Protein AF-A0A813K9A9-F1 (afdb_monomer_lite)

pLDDT: mean 85.99, std 13.89, range [37.25, 95.75]

Secondary structure (DSSP, 8-state):
--TT-HHHHSTTSTTTTTTTS--HHHHHHT--SGGGTT----GGG-TTTHHHHHHHHHHHHHHHHHHH-S-S---GGGGGGGGSPPP-GGG--S-----

Organism: Polarella glacialis (NCBI:txid89957)

InterPro domains:
  IPR036400 Cytochrome b5-like heme/steroid binding domain superfamily [G3DSA:3.10.120.10] (1-75)

Radius of gyration: 13.86 Å; chains: 1; bounding box: 31×29×33 Å

Structure (mmCIF, N/CA/C/O backbone):
data_AF-A0A813K9A9-F1
#
_entry.id   AF-A0A813K9A9-F1
#
loop_
_atom_site.group_PDB
_atom_site.id
_atom_site.type_symbol
_atom_site.label_atom_id
_atom_site.label_alt_id
_atom_site.label_comp_id
_atom_site.label_asym_id
_atom_site.label_entity_id
_atom_site.label_seq_id
_atom_site.pdbx_PDB_ins_code
_atom_site.Cartn_x
_atom_site.Cartn_y
_atom_site.Cartn_z
_atom_site.occupancy
_atom_site.B_iso_or_equiv
_atom_site.auth_seq_id
_atom_site.auth_comp_id
_atom_site.auth_asym_id
_atom_site.auth_atom_id
_atom_site.pdbx_PDB_model_num
ATOM 1 N N . ASP A 1 1 ? 4.270 -8.106 -8.631 1.00 92.44 1 ASP A N 1
ATOM 2 C CA . ASP A 1 1 ? 5.711 -7.820 -8.805 1.00 92.44 1 ASP A CA 1
ATOM 3 C C . ASP A 1 1 ? 5.801 -6.699 -9.822 1.00 92.44 1 ASP A C 1
ATOM 5 O O . ASP A 1 1 ? 5.129 -6.814 -10.828 1.00 92.44 1 ASP A O 1
ATOM 9 N N . VAL A 1 2 ? 6.533 -5.621 -9.548 1.00 93.94 2 VAL A N 1
ATOM 10 C CA . VAL A 1 2 ? 6.580 -4.431 -10.426 1.00 93.94 2 VAL A CA 1
ATOM 11 C C . VAL A 1 2 ? 7.834 -4.385 -11.310 1.00 93.94 2 VAL A C 1
ATOM 13 O O . VAL A 1 2 ? 8.188 -3.336 -11.850 1.00 93.94 2 VAL A O 1
ATOM 16 N N . SER A 1 3 ? 8.551 -5.508 -11.423 1.00 92.38 3 SER A N 1
ATOM 17 C CA . SER A 1 3 ? 9.787 -5.631 -12.208 1.00 92.38 3 SER A CA 1
ATOM 18 C C . SER A 1 3 ? 9.605 -5.357 -13.710 1.00 92.38 3 SER A C 1
ATOM 20 O O . SER A 1 3 ? 10.572 -5.027 -14.398 1.00 92.38 3 SER A O 1
ATOM 22 N N . ASP A 1 4 ? 8.373 -5.420 -14.211 1.00 91.94 4 ASP A N 1
ATOM 23 C CA . ASP A 1 4 ? 7.969 -5.081 -15.577 1.00 91.94 4 ASP A CA 1
ATOM 24 C C . ASP A 1 4 ? 7.837 -3.566 -15.832 1.00 91.94 4 ASP A C 1
ATOM 26 O O . ASP A 1 4 ? 7.727 -3.146 -16.987 1.00 91.94 4 ASP A O 1
ATOM 30 N N . ARG A 1 5 ? 7.910 -2.734 -14.781 1.00 92.25 5 ARG A N 1
ATOM 31 C CA . ARG A 1 5 ? 7.899 -1.261 -14.853 1.00 92.25 5 ARG A CA 1
ATOM 32 C C . ARG A 1 5 ? 9.180 -0.616 -14.328 1.00 92.25 5 ARG A C 1
ATOM 34 O O . ARG A 1 5 ? 9.147 0.180 -13.378 1.00 92.25 5 ARG A O 1
ATOM 41 N N . PRO A 1 6 ? 10.334 -0.885 -14.966 1.00 92.31 6 PRO A N 1
ATOM 42 C CA . PRO A 1 6 ? 11.579 -0.210 -14.626 1.00 92.31 6 PRO A CA 1
ATOM 43 C C . PRO A 1 6 ? 11.490 1.307 -14.850 1.00 92.31 6 PRO A C 1
ATOM 45 O O . PRO A 1 6 ? 12.163 2.053 -14.149 1.00 92.31 6 PRO A O 1
ATOM 48 N N . ASP A 1 7 ? 10.627 1.776 -15.759 1.00 94.12 7 ASP A N 1
ATOM 49 C CA . ASP A 1 7 ? 10.339 3.201 -15.979 1.00 94.12 7 ASP A CA 1
ATOM 50 C C . ASP A 1 7 ? 9.850 3.911 -14.708 1.00 94.12 7 ASP A C 1
ATOM 52 O O . ASP A 1 7 ? 10.101 5.100 -14.523 1.00 94.12 7 ASP A O 1
ATOM 56 N N . LYS A 1 8 ? 9.174 3.172 -13.823 1.00 93.25 8 LYS A N 1
ATOM 57 C CA . LYS A 1 8 ? 8.573 3.688 -12.593 1.00 93.25 8 LYS A CA 1
ATOM 58 C C . LYS A 1 8 ? 9.404 3.402 -11.345 1.00 93.25 8 LYS A C 1
ATOM 60 O O . LYS A 1 8 ? 9.553 4.291 -10.509 1.00 93.25 8 LYS A O 1
ATOM 65 N N . TYR A 1 9 ? 9.918 2.178 -11.219 1.00 93.44 9 TYR A N 1
ATOM 66 C CA . TYR A 1 9 ? 10.424 1.644 -9.947 1.00 93.44 9 TYR A CA 1
ATOM 67 C C . TYR A 1 9 ? 11.944 1.387 -9.909 1.00 93.44 9 TYR A C 1
ATOM 69 O O . TYR A 1 9 ? 12.465 1.061 -8.839 1.00 93.44 9 TYR A O 1
ATOM 77 N N . ASN A 1 10 ? 12.688 1.553 -11.017 1.00 93.88 10 ASN A N 1
ATOM 78 C CA . ASN A 1 10 ? 14.162 1.531 -10.956 1.00 93.88 10 ASN A CA 1
ATOM 79 C C . ASN A 1 10 ? 14.718 2.760 -10.229 1.00 93.88 10 ASN A C 1
ATOM 81 O O . ASN A 1 10 ? 13.994 3.710 -9.967 1.00 93.88 10 ASN A O 1
ATOM 85 N N . ALA A 1 11 ? 16.029 2.767 -9.963 1.00 93.19 11 ALA A N 1
ATOM 86 C CA . ALA A 1 11 ? 16.737 3.851 -9.274 1.00 93.19 11 ALA A CA 1
ATOM 87 C C . ALA A 1 11 ? 16.497 5.261 -9.856 1.00 93.19 11 ALA A C 1
ATOM 89 O O . ALA A 1 11 ? 16.537 6.235 -9.112 1.00 93.19 11 ALA A O 1
ATOM 90 N N . GLU A 1 12 ? 16.234 5.372 -11.160 1.00 94.06 12 GLU A N 1
ATOM 91 C CA . GLU A 1 12 ? 15.963 6.647 -11.846 1.00 94.06 12 GLU A CA 1
ATOM 92 C C . GLU A 1 12 ? 14.461 6.957 -11.983 1.00 94.06 12 GLU A C 1
ATOM 94 O O . GLU A 1 12 ? 14.089 8.039 -12.434 1.00 94.06 12 GLU A O 1
ATOM 99 N N . GLY A 1 13 ? 13.593 6.015 -11.609 1.00 92.56 13 GLY A N 1
ATOM 100 C CA . GLY A 1 13 ? 12.148 6.150 -11.730 1.00 92.56 13 GLY A CA 1
ATOM 101 C C . GLY A 1 13 ? 11.541 7.059 -10.653 1.00 92.56 13 GLY A C 1
ATOM 102 O O . GLY A 1 13 ? 12.107 7.210 -9.564 1.00 92.56 13 GLY A O 1
ATOM 103 N N . PRO A 1 14 ? 10.358 7.643 -10.916 1.00 92.44 14 PRO A N 1
ATOM 104 C CA . PRO A 1 14 ? 9.665 8.525 -9.977 1.00 92.44 14 PRO A CA 1
ATOM 105 C C . PRO A 1 14 ? 9.302 7.846 -8.648 1.00 92.44 14 PRO A C 1
ATOM 107 O O . PRO A 1 14 ? 9.197 8.528 -7.634 1.00 92.44 14 PRO A O 1
ATOM 110 N N . TYR A 1 15 ? 9.143 6.519 -8.629 1.00 91.44 15 TYR A N 1
ATOM 111 C CA . TYR A 1 15 ? 8.800 5.748 -7.429 1.00 91.44 15 TYR A CA 1
ATOM 112 C C . TYR A 1 15 ? 9.979 4.935 -6.886 1.00 91.44 15 TYR A C 1
ATOM 114 O O . TYR A 1 15 ? 9.787 4.040 -6.063 1.00 91.44 15 TYR A O 1
ATOM 122 N N . SER A 1 16 ? 11.207 5.257 -7.304 1.00 93.38 16 SER A N 1
ATOM 123 C CA . SER A 1 16 ? 12.436 4.592 -6.849 1.00 93.38 16 SER A CA 1
ATOM 124 C C . SER A 1 16 ? 12.556 4.539 -5.324 1.00 93.38 16 SER A C 1
ATOM 126 O O . SER A 1 16 ? 12.994 3.543 -4.751 1.00 93.38 16 SER A O 1
ATOM 128 N N . CYS A 1 17 ? 12.114 5.600 -4.648 1.00 92.19 17 CYS A N 1
ATOM 129 C CA . CYS A 1 17 ? 12.164 5.738 -3.199 1.00 92.19 17 CYS A CA 1
ATOM 130 C C . CYS A 1 17 ? 11.121 4.883 -2.457 1.00 92.19 17 CYS A C 1
ATOM 132 O O . CYS A 1 17 ? 11.239 4.706 -1.239 1.00 92.19 17 CYS A O 1
ATOM 134 N N . LEU A 1 18 ? 10.136 4.341 -3.176 1.00 92.31 18 LEU A N 1
ATOM 135 C CA . LEU A 1 18 ? 9.064 3.482 -2.671 1.00 92.31 18 LEU A CA 1
ATOM 136 C C . LEU A 1 18 ? 9.321 1.995 -2.973 1.00 92.31 18 LEU A C 1
ATOM 138 O O . LEU A 1 18 ? 8.731 1.124 -2.335 1.00 92.31 18 LEU A O 1
ATOM 142 N N . THR A 1 19 ? 10.224 1.690 -3.909 1.00 93.31 19 THR A N 1
ATOM 143 C CA . THR A 1 19 ? 10.572 0.319 -4.299 1.00 93.31 19 THR A CA 1
ATOM 144 C C . THR A 1 19 ? 11.062 -0.510 -3.110 1.00 93.31 19 THR A C 1
ATOM 146 O O . THR A 1 19 ? 11.951 -0.103 -2.361 1.00 93.31 19 THR A O 1
ATOM 149 N N . GLY A 1 20 ? 10.490 -1.710 -2.955 1.00 93.00 20 GLY A N 1
ATOM 150 C CA . GLY A 1 20 ? 10.846 -2.648 -1.886 1.00 93.00 20 GLY A CA 1
ATOM 151 C C . GLY A 1 20 ? 10.297 -2.282 -0.505 1.00 93.00 20 GLY A C 1
ATOM 152 O O . GLY A 1 20 ? 10.755 -2.845 0.489 1.00 93.00 20 GLY A O 1
ATOM 153 N N . LYS A 1 21 ? 9.347 -1.345 -0.424 1.00 94.69 21 LYS A N 1
ATOM 154 C CA . LYS A 1 21 ? 8.726 -0.915 0.832 1.00 94.69 21 LYS A CA 1
ATOM 155 C C . LYS A 1 21 ? 7.234 -1.214 0.850 1.00 94.69 21 LYS A C 1
ATOM 157 O O . LYS A 1 21 ? 6.587 -1.274 -0.192 1.00 94.69 21 LYS A O 1
ATOM 162 N N . ASP A 1 22 ? 6.696 -1.367 2.051 1.00 95.19 22 ASP A N 1
ATOM 163 C CA . ASP A 1 22 ? 5.259 -1.421 2.274 1.00 95.19 22 ASP A CA 1
ATOM 164 C C . ASP A 1 22 ? 4.668 -0.005 2.247 1.00 95.19 22 ASP A C 1
ATOM 166 O O . ASP A 1 22 ? 5.175 0.897 2.921 1.00 95.19 22 ASP A O 1
ATOM 170 N N . LEU A 1 23 ? 3.615 0.187 1.452 1.00 94.19 23 LEU A N 1
ATOM 171 C CA . LEU A 1 23 ? 2.947 1.478 1.252 1.00 94.19 23 LEU A CA 1
ATOM 172 C C . LEU A 1 23 ? 1.577 1.546 1.934 1.00 94.19 23 LEU A C 1
ATOM 174 O O . LEU A 1 23 ? 0.895 2.561 1.823 1.00 94.19 23 LEU A O 1
ATOM 178 N N . THR A 1 24 ? 1.158 0.486 2.629 1.00 92.69 24 THR A N 1
ATOM 179 C CA . THR A 1 24 ? -0.220 0.307 3.102 1.00 92.69 24 THR A CA 1
ATOM 180 C C . THR A 1 24 ? -0.665 1.470 3.981 1.00 92.69 24 THR A C 1
ATOM 182 O O . THR A 1 24 ? -1.739 2.031 3.769 1.00 92.69 24 THR A O 1
ATOM 185 N N . TRP A 1 25 ? 0.183 1.884 4.928 1.00 91.62 25 TRP A N 1
ATOM 186 C CA . TRP A 1 25 ? -0.121 3.022 5.792 1.00 91.62 25 TRP A CA 1
ATOM 187 C C . TRP A 1 25 ? -0.138 4.353 5.044 1.00 91.62 25 TRP A C 1
ATOM 189 O O . TRP A 1 25 ? -1.067 5.126 5.241 1.00 91.62 25 TRP A O 1
ATOM 199 N N . GLY A 1 26 ? 0.831 4.613 4.163 1.00 90.62 26 GLY A N 1
ATOM 200 C CA . GLY A 1 26 ? 0.844 5.835 3.354 1.00 90.62 26 GLY A CA 1
ATOM 201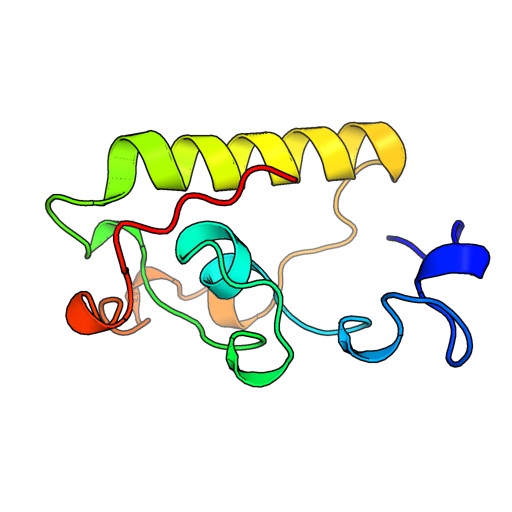 C C . GLY A 1 26 ? -0.420 5.981 2.505 1.00 90.62 26 GLY A C 1
ATOM 202 O O . GLY A 1 26 ? -1.068 7.025 2.526 1.00 90.62 26 GLY A O 1
ATOM 203 N N . LEU A 1 27 ? -0.854 4.897 1.856 1.00 89.69 27 LEU A N 1
ATOM 204 C CA . LEU A 1 27 ? -2.106 4.866 1.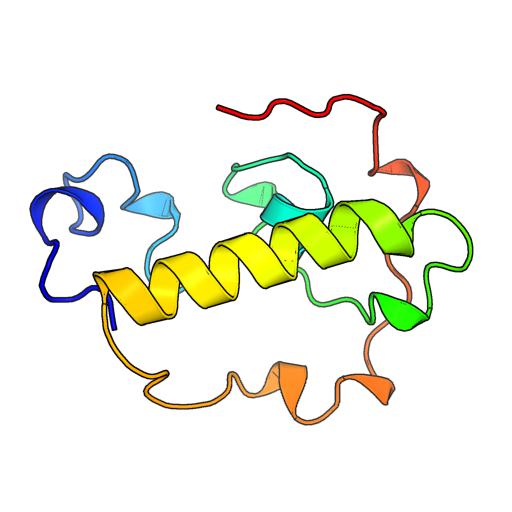093 1.00 89.69 27 LEU A CA 1
ATOM 205 C C . LEU A 1 27 ? -3.336 5.080 1.984 1.00 89.69 27 LEU A C 1
ATOM 207 O O . LEU A 1 27 ? -4.256 5.799 1.603 1.00 89.69 27 LEU A O 1
ATOM 211 N N . PHE A 1 28 ? -3.350 4.487 3.178 1.00 88.50 28 PHE A N 1
ATOM 212 C CA . PHE A 1 28 ? -4.436 4.670 4.139 1.00 88.50 28 PHE A CA 1
ATOM 213 C C . PHE A 1 28 ? -4.498 6.108 4.689 1.00 88.50 28 PHE A C 1
ATOM 215 O O . PHE A 1 28 ? -5.578 6.692 4.826 1.00 88.50 28 PHE A O 1
ATOM 222 N N . ALA A 1 29 ? -3.341 6.698 4.988 1.00 86.44 29 ALA A N 1
ATOM 223 C CA . ALA A 1 29 ? -3.203 8.062 5.487 1.00 86.44 29 ALA A CA 1
ATOM 224 C C . ALA A 1 29 ? -3.436 9.118 4.392 1.00 86.44 29 ALA A C 1
ATOM 226 O O . ALA A 1 29 ? -3.791 10.244 4.723 1.00 86.44 29 ALA A O 1
ATOM 227 N N . GLY A 1 30 ? -3.310 8.756 3.110 1.00 84.25 30 GLY A N 1
ATOM 228 C CA . GLY A 1 30 ? -3.347 9.701 1.988 1.00 84.25 30 GLY A CA 1
ATOM 229 C C . GLY A 1 30 ? -2.023 10.448 1.789 1.00 84.25 30 GLY A C 1
ATOM 230 O O . GLY A 1 30 ? -2.017 11.543 1.236 1.00 84.25 30 GLY A O 1
ATOM 231 N N . VAL A 1 31 ? -0.912 9.874 2.263 1.00 86.12 31 VAL A N 1
ATOM 232 C CA . VAL A 1 31 ? 0.431 10.464 2.229 1.00 86.12 31 VAL A CA 1
ATOM 233 C C . VAL A 1 31 ? 1.395 9.488 1.554 1.00 86.12 31 VAL A C 1
ATOM 235 O O . VAL A 1 31 ? 1.739 8.445 2.107 1.00 86.12 31 VAL A O 1
ATOM 238 N N . ASP A 1 32 ? 1.855 9.826 0.353 1.00 77.19 32 ASP A N 1
ATOM 239 C CA . ASP A 1 32 ? 2.692 8.987 -0.514 1.00 77.19 32 ASP A CA 1
ATOM 240 C C . ASP A 1 32 ? 4.200 9.257 -0.355 1.00 77.19 32 ASP A C 1
ATOM 242 O O . ASP A 1 32 ? 4.985 9.130 -1.296 1.00 77.19 32 ASP A O 1
ATOM 246 N N . THR A 1 33 ? 4.632 9.609 0.860 1.00 85.75 33 THR A N 1
ATOM 247 C CA . THR A 1 33 ? 6.036 9.922 1.149 1.00 85.75 33 THR A CA 1
ATOM 248 C C . THR A 1 33 ? 6.785 8.758 1.795 1.00 85.75 33 THR A C 1
ATOM 250 O O . THR A 1 33 ? 6.212 7.855 2.412 1.00 85.75 33 THR A O 1
ATOM 253 N N . VAL A 1 34 ? 8.116 8.787 1.688 1.00 90.12 34 VAL A N 1
ATOM 254 C CA . VAL A 1 34 ? 9.005 7.750 2.233 1.00 90.12 34 VAL A CA 1
ATOM 255 C C . VAL A 1 34 ? 8.832 7.579 3.743 1.00 90.12 34 VAL A C 1
ATOM 257 O O . VAL A 1 34 ? 8.946 6.465 4.254 1.00 90.12 34 VAL A O 1
ATOM 260 N N . GLU A 1 35 ? 8.533 8.654 4.462 1.00 91.50 35 GLU A N 1
ATOM 261 C CA . GLU A 1 35 ? 8.362 8.653 5.913 1.00 91.50 35 GLU A CA 1
ATOM 262 C C . GLU A 1 35 ? 7.175 7.795 6.356 1.00 91.50 35 GLU A C 1
ATOM 264 O O . GLU A 1 35 ? 7.194 7.303 7.483 1.00 91.50 35 GLU A O 1
ATOM 269 N N . TYR A 1 36 ? 6.175 7.602 5.491 1.00 91.75 36 TYR A N 1
ATOM 270 C CA . TYR A 1 36 ? 4.964 6.815 5.750 1.00 91.75 36 TYR A CA 1
ATOM 271 C C . TYR A 1 36 ? 5.067 5.361 5.265 1.00 91.75 36 TYR A C 1
ATOM 273 O O . TYR A 1 36 ? 4.144 4.570 5.465 1.00 91.75 36 TYR A O 1
ATOM 281 N N . THR A 1 37 ? 6.204 4.980 4.679 1.00 93.69 37 THR A N 1
ATOM 282 C CA . THR A 1 37 ? 6.470 3.602 4.246 1.00 93.69 37 THR A CA 1
ATOM 283 C C . THR A 1 37 ? 6.944 2.716 5.397 1.00 93.69 37 THR A C 1
ATOM 285 O O . THR A 1 37 ? 7.543 3.197 6.359 1.00 93.69 37 THR A O 1
ATOM 288 N N . ASN A 1 38 ? 6.704 1.404 5.297 1.00 95.06 38 ASN A N 1
ATOM 289 C CA . ASN A 1 38 ? 7.089 0.405 6.306 1.00 95.06 38 ASN A CA 1
ATOM 290 C C . ASN A 1 38 ? 6.564 0.706 7.724 1.00 95.06 38 ASN A C 1
ATOM 292 O O . ASN A 1 38 ? 7.174 0.303 8.718 1.00 95.06 38 ASN A O 1
ATOM 296 N N . ARG A 1 39 ? 5.434 1.412 7.827 1.00 93.62 39 ARG A N 1
ATOM 297 C CA . ARG A 1 39 ? 4.698 1.576 9.081 1.00 93.62 39 ARG A CA 1
ATOM 298 C C . ARG A 1 39 ? 3.562 0.562 9.110 1.00 93.62 39 ARG A C 1
ATOM 300 O O . ARG A 1 39 ? 2.638 0.638 8.308 1.00 93.62 39 ARG A O 1
ATOM 307 N N . PHE A 1 40 ? 3.660 -0.403 10.015 1.00 94.56 40 PHE A N 1
ATOM 308 C CA . PHE A 1 40 ? 2.730 -1.524 10.094 1.00 94.56 40 PHE A CA 1
ATOM 309 C C . PHE A 1 40 ? 1.779 -1.323 11.271 1.00 94.56 40 PHE A C 1
ATOM 311 O O . PHE A 1 40 ? 2.206 -1.315 12.428 1.00 94.56 40 PHE A O 1
ATOM 318 N N . TYR A 1 41 ? 0.496 -1.173 10.961 1.00 92.75 41 TYR A N 1
ATOM 319 C CA . TYR A 1 41 ? -0.580 -1.004 11.930 1.00 92.75 41 TYR A CA 1
ATOM 320 C C . TYR A 1 41 ? -1.717 -1.959 11.603 1.00 92.75 41 TYR A C 1
ATOM 322 O O . TYR A 1 41 ? -1.990 -2.231 10.435 1.00 92.75 41 TYR A O 1
ATOM 330 N N . ASP A 1 42 ? -2.414 -2.415 12.635 1.00 91.50 42 ASP A N 1
ATOM 331 C CA . ASP A 1 42 ? -3.677 -3.123 12.464 1.00 91.50 42 ASP A CA 1
ATOM 332 C C . ASP A 1 42 ? -4.775 -2.094 12.176 1.00 91.50 42 ASP A C 1
ATOM 334 O O . ASP A 1 42 ? -5.290 -1.422 13.078 1.00 91.50 42 ASP A O 1
ATOM 338 N N . LEU A 1 43 ? -5.123 -1.954 10.899 1.00 87.00 43 LEU A N 1
ATOM 339 C CA . LEU A 1 43 ? -6.085 -0.954 10.442 1.00 87.00 43 LEU A CA 1
ATOM 340 C C . LEU A 1 43 ? -7.503 -1.218 10.973 1.00 87.00 43 LEU A C 1
ATOM 342 O O . LEU A 1 43 ? -8.292 -0.279 11.097 1.00 87.00 43 LEU A O 1
ATOM 346 N N . PHE A 1 44 ? -7.825 -2.456 11.366 1.00 84.81 44 PHE A N 1
ATOM 347 C CA . PHE A 1 44 ? -9.121 -2.804 11.956 1.00 84.81 44 PHE A CA 1
ATOM 348 C C . PHE A 1 44 ? -9.261 -2.315 13.402 1.00 84.81 44 PHE A C 1
ATOM 350 O O . PHE A 1 44 ? -10.382 -2.173 13.901 1.00 84.81 44 PHE A O 1
ATOM 357 N N . LYS A 1 45 ? -8.149 -1.991 14.077 1.00 85.25 45 LYS A N 1
ATOM 358 C CA . LYS A 1 45 ? -8.169 -1.344 15.400 1.00 85.25 45 LYS A CA 1
ATOM 359 C C . LYS A 1 45 ? -8.540 0.148 15.329 1.00 85.25 45 LYS A C 1
ATOM 361 O O . LYS A 1 45 ? -8.913 0.722 16.354 1.00 85.25 45 LYS A O 1
ATOM 366 N N . GLY A 1 46 ? -8.504 0.776 14.148 1.00 74.31 46 GLY A N 1
ATOM 367 C CA . GLY A 1 46 ? -8.912 2.169 13.917 1.00 74.31 46 GLY A CA 1
ATOM 368 C C . GLY A 1 46 ? -10.436 2.333 13.851 1.00 74.31 46 GLY A C 1
ATOM 369 O O . GLY A 1 46 ? -11.008 2.397 12.765 1.00 74.31 46 GLY A O 1
ATOM 370 N N . ARG A 1 47 ? -11.099 2.384 15.015 1.00 62.53 47 ARG A N 1
ATOM 371 C CA . ARG A 1 47 ? -12.558 2.191 15.182 1.00 62.53 47 ARG A CA 1
ATOM 372 C C . ARG A 1 47 ? -13.514 3.083 14.365 1.00 62.53 47 ARG A C 1
ATOM 374 O O . ARG A 1 47 ? -14.637 2.634 14.175 1.00 62.53 47 ARG A O 1
ATOM 381 N N . ASP A 1 48 ? -13.110 4.242 13.838 1.00 66.62 48 ASP A N 1
ATOM 382 C CA . ASP A 1 48 ? -14.039 5.175 13.156 1.00 66.62 48 ASP A CA 1
ATOM 383 C C . ASP A 1 48 ? -13.554 5.744 11.805 1.00 66.62 48 ASP A C 1
ATOM 385 O O . ASP A 1 48 ? -14.331 6.365 11.086 1.00 66.62 48 ASP A O 1
ATOM 389 N N . LEU A 1 49 ? -12.303 5.498 11.403 1.00 62.59 49 LEU A N 1
ATOM 390 C CA . LEU A 1 49 ? -11.714 6.054 10.166 1.00 62.59 49 LEU A CA 1
ATOM 391 C C . LEU A 1 49 ? -11.650 5.042 9.015 1.00 62.59 49 LEU A C 1
ATOM 393 O O . LEU A 1 49 ? -11.268 5.373 7.893 1.00 62.59 49 LEU A O 1
ATOM 397 N N . GLY A 1 50 ? -11.994 3.786 9.306 1.00 59.66 50 GLY A N 1
ATOM 398 C CA . GLY A 1 50 ? -11.584 2.648 8.498 1.00 59.66 50 GLY A CA 1
ATOM 399 C C . GLY A 1 50 ? -12.361 2.448 7.205 1.00 59.66 50 GLY A C 1
ATOM 400 O O . GLY A 1 50 ? -11.753 2.052 6.226 1.00 59.66 50 GLY A O 1
ATOM 401 N N . LYS A 1 51 ? -13.678 2.682 7.145 1.00 65.88 51 LYS A N 1
ATOM 402 C CA . LYS A 1 51 ? -14.475 2.126 6.030 1.00 65.88 51 LYS A CA 1
ATOM 403 C C . LYS A 1 51 ? -14.089 2.685 4.659 1.00 65.88 51 LYS A C 1
ATOM 405 O O . LYS A 1 51 ? -13.803 1.899 3.757 1.00 65.88 51 LYS A O 1
ATOM 410 N N . ASP A 1 52 ? -14.012 4.004 4.520 1.00 76.00 52 ASP A N 1
ATOM 411 C CA . ASP A 1 52 ? -13.715 4.623 3.225 1.00 76.00 52 ASP A CA 1
ATOM 412 C C . ASP A 1 52 ? -12.221 4.505 2.879 1.00 76.00 52 ASP A C 1
ATOM 414 O O . ASP A 1 52 ? -11.870 4.163 1.750 1.00 76.00 52 ASP A O 1
ATOM 418 N N . LYS A 1 53 ? -11.322 4.662 3.858 1.00 81.44 53 LYS A N 1
ATOM 419 C CA . LYS A 1 53 ? -9.868 4.534 3.648 1.00 81.44 53 LYS A CA 1
ATOM 420 C C . LYS A 1 53 ? -9.432 3.090 3.368 1.00 81.44 53 LYS A C 1
ATOM 422 O O . LYS A 1 53 ? -8.632 2.864 2.463 1.00 81.44 53 LYS A O 1
ATOM 427 N N . LEU A 1 54 ? -10.011 2.097 4.055 1.00 86.31 54 LEU A N 1
ATOM 428 C CA . LEU A 1 54 ? -9.810 0.676 3.733 1.00 86.31 54 LEU A CA 1
ATOM 429 C C . LEU A 1 54 ? -10.306 0.366 2.321 1.00 86.31 54 LEU A C 1
ATOM 431 O O . LEU A 1 54 ? -9.640 -0.371 1.603 1.00 86.31 54 LEU A O 1
ATOM 435 N N . SER A 1 55 ? -11.428 0.956 1.891 1.00 87.38 55 SER A N 1
ATOM 436 C CA . SER A 1 55 ? -11.898 0.787 0.511 1.00 87.38 55 SER A CA 1
ATOM 437 C C . SER A 1 55 ? -10.892 1.331 -0.515 1.00 87.38 55 SER A C 1
ATOM 439 O O . SER A 1 55 ? -10.683 0.705 -1.556 1.00 87.38 55 SER A O 1
ATOM 441 N N . GLY A 1 56 ? -10.195 2.428 -0.193 1.00 88.31 56 GLY A N 1
ATOM 442 C CA . GLY A 1 56 ? -9.094 2.965 -0.995 1.00 88.31 56 GLY A CA 1
ATOM 443 C C . GLY A 1 56 ? -7.904 2.007 -1.070 1.00 88.31 56 GLY A C 1
ATOM 444 O O . GLY A 1 56 ? -7.424 1.715 -2.164 1.00 88.31 56 GLY A O 1
ATOM 445 N N . VAL A 1 57 ? -7.482 1.437 0.064 1.00 90.44 57 VAL A N 1
ATOM 446 C CA . VAL A 1 57 ? -6.421 0.410 0.102 1.00 90.44 57 VAL A CA 1
ATOM 447 C C . VAL A 1 57 ? -6.816 -0.820 -0.724 1.00 90.44 57 VAL A C 1
ATOM 449 O O . VAL A 1 57 ? -6.035 -1.282 -1.552 1.00 90.44 57 VAL A O 1
ATOM 452 N N . CYS A 1 58 ? -8.047 -1.318 -0.574 1.00 91.62 58 CYS A N 1
ATOM 453 C CA . CYS A 1 58 ? -8.575 -2.413 -1.392 1.00 91.62 58 CYS A CA 1
ATOM 454 C C . CYS A 1 58 ? -8.588 -2.076 -2.891 1.00 91.62 58 CYS A C 1
ATOM 456 O O . CYS A 1 58 ? -8.275 -2.936 -3.712 1.00 91.62 58 CYS A O 1
ATOM 458 N N . SER A 1 59 ? -8.920 -0.834 -3.251 1.00 92.88 59 SER A N 1
ATOM 459 C CA . SER A 1 59 ? -8.916 -0.377 -4.646 1.00 92.88 59 SER A CA 1
ATOM 460 C C . SER A 1 59 ? -7.503 -0.374 -5.226 1.00 92.88 59 SER A C 1
ATOM 462 O O . SER A 1 59 ? -7.303 -0.850 -6.342 1.00 92.88 59 SER A O 1
ATOM 464 N N . TRP A 1 60 ? -6.510 0.076 -4.453 1.00 92.88 60 TRP A N 1
ATOM 465 C CA . TRP A 1 60 ? -5.106 -0.020 -4.843 1.00 92.88 60 TRP A CA 1
ATOM 466 C C . TRP A 1 60 ? -4.659 -1.469 -5.008 1.00 92.88 60 TRP A C 1
ATOM 468 O O . TRP A 1 60 ? -4.059 -1.786 -6.028 1.00 92.88 60 TRP A O 1
ATOM 478 N N . LEU A 1 61 ? -4.989 -2.366 -4.074 1.00 93.44 61 LEU A N 1
ATOM 479 C CA . LEU A 1 61 ? -4.652 -3.790 -4.200 1.00 93.44 61 LEU A CA 1
ATOM 480 C C . LEU A 1 61 ? -5.214 -4.394 -5.495 1.00 93.44 61 LEU A C 1
ATOM 482 O O . LEU A 1 61 ? -4.475 -5.037 -6.238 1.00 93.44 61 LEU A O 1
ATOM 486 N N . ALA A 1 62 ? -6.486 -4.125 -5.801 1.00 95.19 62 ALA A N 1
ATOM 487 C CA . ALA A 1 62 ? -7.119 -4.590 -7.033 1.00 95.19 62 ALA A CA 1
ATOM 488 C C . ALA A 1 62 ? -6.467 -3.992 -8.293 1.00 95.19 62 ALA A C 1
ATOM 490 O O . ALA A 1 62 ? -6.286 -4.690 -9.294 1.00 95.19 62 ALA A O 1
ATOM 491 N N . TRP A 1 63 ? -6.084 -2.713 -8.250 1.00 94.81 63 TRP A N 1
ATOM 492 C CA . TRP A 1 63 ? -5.362 -2.063 -9.342 1.00 94.81 63 TRP A CA 1
ATOM 493 C C . TRP A 1 63 ? -3.972 -2.676 -9.548 1.00 94.81 63 TRP A C 1
ATOM 495 O O . TRP A 1 63 ? -3.633 -3.032 -10.673 1.00 94.81 63 TRP A O 1
ATOM 505 N N . TYR A 1 64 ? -3.199 -2.884 -8.475 1.00 94.31 64 TYR A N 1
ATOM 506 C CA . TYR A 1 64 ? -1.885 -3.532 -8.540 1.00 94.31 64 TYR A CA 1
ATOM 507 C C . TYR A 1 64 ? -1.988 -4.954 -9.101 1.00 94.31 64 TYR A C 1
ATOM 509 O O . TYR A 1 64 ? -1.165 -5.336 -9.928 1.00 94.31 64 TYR A O 1
ATOM 517 N N . GLU A 1 65 ? -2.997 -5.727 -8.698 1.00 95.38 65 GLU A N 1
ATOM 518 C CA . GLU A 1 65 ? -3.214 -7.072 -9.236 1.00 95.38 65 GLU A CA 1
ATOM 519 C C . GLU A 1 65 ? -3.598 -7.053 -10.724 1.00 95.38 65 GLU A C 1
ATOM 521 O O . GLU A 1 65 ? -3.151 -7.902 -11.494 1.00 95.38 65 GLU A O 1
ATOM 526 N N . THR A 1 66 ? -4.382 -6.059 -11.149 1.00 95.69 66 THR A N 1
ATOM 527 C CA . THR A 1 66 ? -4.771 -5.890 -12.558 1.00 95.69 66 THR A CA 1
ATOM 528 C C . THR A 1 66 ? -3.583 -5.487 -13.433 1.00 95.69 66 THR A C 1
ATOM 530 O O . THR A 1 66 ? -3.421 -6.020 -14.528 1.00 95.69 66 THR A O 1
ATOM 533 N N . GLU A 1 67 ? -2.754 -4.556 -12.961 1.00 95.19 67 GLU A N 1
ATOM 534 C CA . GLU A 1 67 ? -1.625 -4.016 -13.726 1.00 95.19 67 GLU A CA 1
ATOM 535 C C . GLU A 1 67 ? -0.407 -4.942 -13.729 1.00 95.19 67 GLU A C 1
ATOM 537 O O . GLU A 1 67 ? 0.262 -5.062 -14.750 1.00 95.19 67 GLU A O 1
ATOM 542 N N . TYR A 1 68 ? -0.116 -5.589 -12.598 1.00 94.69 68 TYR A N 1
ATOM 543 C CA . TYR A 1 68 ? 1.141 -6.312 -12.367 1.00 94.69 68 TYR A CA 1
ATOM 544 C C . TYR A 1 68 ? 0.955 -7.814 -12.131 1.00 94.69 68 TYR A C 1
ATOM 546 O O . TYR A 1 68 ? 1.923 -8.538 -11.877 1.00 94.69 68 TYR A O 1
ATOM 554 N N . GLY A 1 69 ? -0.288 -8.292 -12.183 1.00 95.56 69 GLY A N 1
ATOM 555 C CA . GLY A 1 69 ? -0.633 -9.679 -11.916 1.00 95.56 69 GLY A CA 1
ATOM 556 C C . GLY A 1 69 ? -0.699 -10.027 -10.423 1.00 95.56 69 GLY A C 1
ATOM 557 O O . GLY A 1 69 ? -0.572 -9.164 -9.550 1.00 95.56 69 GLY A O 1
ATOM 558 N N . PRO A 1 70 ? -0.901 -11.317 -10.109 1.00 95.19 70 PRO A N 1
ATOM 559 C CA . PRO A 1 70 ? -1.144 -11.775 -8.747 1.00 95.19 70 PRO A CA 1
ATOM 560 C C . PRO A 1 70 ? 0.034 -11.489 -7.809 1.00 95.19 70 PRO A C 1
ATOM 562 O O . PRO A 1 70 ? 1.203 -11.449 -8.211 1.00 95.19 70 PRO A O 1
ATOM 565 N N . ALA A 1 71 ? -0.276 -11.339 -6.520 1.00 94.38 71 ALA A N 1
ATOM 566 C CA . ALA A 1 71 ? 0.734 -11.169 -5.484 1.00 94.38 71 ALA A CA 1
ATOM 567 C C . ALA A 1 71 ? 1.721 -12.351 -5.472 1.00 94.38 71 ALA A C 1
ATOM 569 O O . ALA A 1 71 ? 1.329 -13.517 -5.489 1.00 94.38 71 ALA A O 1
ATOM 570 N N . VAL A 1 72 ? 3.018 -12.044 -5.393 1.00 95.75 72 VAL A N 1
ATOM 571 C CA . VAL A 1 72 ? 4.093 -13.057 -5.355 1.00 95.75 72 VAL A CA 1
ATOM 572 C C . VAL A 1 72 ? 4.30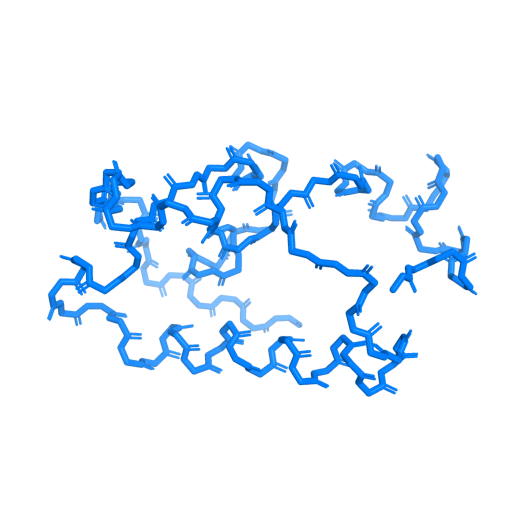8 -13.659 -3.963 1.00 95.75 72 VAL A C 1
ATOM 574 O O . VAL A 1 72 ? 5.080 -14.600 -3.802 1.00 95.75 72 VAL A O 1
ATOM 577 N N . GLY A 1 73 ? 3.641 -13.111 -2.949 1.00 94.69 73 GLY A N 1
ATOM 578 C CA . GLY A 1 73 ? 3.735 -13.540 -1.562 1.00 94.69 73 GLY A CA 1
ATOM 579 C C . GLY A 1 73 ? 3.142 -12.502 -0.615 1.00 94.69 73 GLY A C 1
ATOM 580 O O . GLY A 1 73 ? 2.677 -11.446 -1.042 1.00 94.69 73 GLY A O 1
ATOM 581 N N . GLN A 1 74 ? 3.182 -12.812 0.677 1.00 92.00 74 GLN A N 1
ATOM 582 C CA . GLN A 1 74 ? 2.742 -11.928 1.752 1.00 92.00 74 GLN A CA 1
ATOM 583 C C . GLN A 1 74 ? 3.961 -11.410 2.522 1.00 92.00 74 GLN A C 1
ATOM 585 O O . GLN A 1 74 ? 4.875 -12.183 2.821 1.00 92.00 74 GLN A O 1
ATOM 590 N N . CYS A 1 75 ? 3.987 -10.118 2.858 1.00 92.75 75 CYS A N 1
ATOM 591 C CA . CYS A 1 75 ? 5.053 -9.574 3.700 1.00 92.75 75 CYS A CA 1
ATOM 592 C C . CYS A 1 75 ? 4.921 -10.111 5.132 1.00 92.75 75 CYS A C 1
ATOM 594 O O . CYS A 1 75 ? 3.823 -10.160 5.685 1.00 92.75 75 CYS A O 1
ATOM 596 N N . GLU A 1 76 ? 6.052 -10.469 5.742 1.00 94.06 76 GLU A N 1
ATOM 597 C CA . GLU A 1 76 ? 6.107 -11.110 7.064 1.00 94.06 76 GLU A CA 1
ATOM 598 C C . GLU A 1 76 ? 5.337 -10.363 8.172 1.00 94.06 76 GLU A C 1
ATOM 600 O O . GLU A 1 76 ? 4.609 -11.038 8.902 1.00 94.06 76 GLU A O 1
ATOM 605 N N . PRO A 1 77 ? 5.371 -9.013 8.266 1.00 92.56 77 PRO A N 1
ATOM 606 C CA . PRO A 1 77 ? 4.613 -8.291 9.291 1.00 92.56 77 PRO A CA 1
ATOM 607 C C . PRO A 1 77 ? 3.101 -8.553 9.244 1.00 92.56 77 PRO A C 1
ATOM 609 O O . PRO A 1 77 ? 2.451 -8.603 10.286 1.00 92.56 77 PRO A O 1
ATOM 612 N N . TRP A 1 78 ? 2.544 -8.787 8.053 1.00 92.12 78 TRP A N 1
ATOM 613 C CA . TRP A 1 78 ? 1.114 -9.040 7.859 1.00 92.12 78 TRP A CA 1
ATOM 614 C C . TRP A 1 78 ? 0.694 -10.472 8.212 1.00 92.12 78 TRP A C 1
ATOM 616 O O . TRP A 1 78 ? -0.497 -10.744 8.315 1.00 92.12 78 TRP A O 1
ATOM 626 N N . LEU A 1 79 ? 1.637 -11.396 8.438 1.00 93.56 79 LEU A N 1
ATOM 627 C CA . LEU A 1 79 ? 1.317 -12.738 8.951 1.00 93.56 79 LEU A CA 1
ATOM 628 C C . 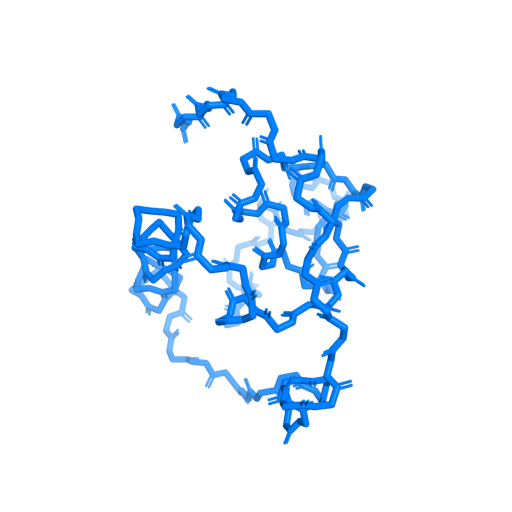LEU A 1 79 ? 0.837 -12.703 10.409 1.00 93.56 79 LEU A C 1
ATOM 630 O O . LEU A 1 79 ? 0.229 -13.661 10.880 1.00 93.56 79 LEU A O 1
ATOM 634 N N . ARG A 1 80 ? 1.149 -11.619 11.128 1.00 92.38 80 ARG A N 1
ATOM 635 C CA . ARG A 1 80 ? 0.821 -11.391 12.542 1.00 92.38 80 ARG A CA 1
ATOM 636 C C . ARG A 1 80 ? 0.140 -10.033 12.713 1.00 92.38 80 ARG A C 1
ATOM 638 O O . ARG A 1 80 ? 0.506 -9.255 13.591 1.00 92.38 80 ARG A O 1
ATOM 645 N N . GLU A 1 81 ? -0.811 -9.732 11.827 1.00 90.25 81 GLU A N 1
ATOM 646 C CA . GLU A 1 81 ? -1.531 -8.451 11.797 1.00 90.25 81 GLU A CA 1
ATOM 647 C C . GLU A 1 81 ? -2.209 -8.135 13.140 1.00 90.25 81 GLU A C 1
ATOM 649 O O . GLU A 1 81 ? -2.162 -7.006 13.621 1.00 90.25 81 GLU A O 1
ATOM 654 N N . ASP A 1 82 ? -2.741 -9.153 13.816 1.00 90.38 82 ASP A N 1
ATOM 655 C CA . ASP A 1 82 ? -3.370 -9.049 15.134 1.00 90.38 82 ASP A CA 1
ATOM 656 C C . ASP A 1 82 ? -2.420 -8.528 16.228 1.00 90.38 82 ASP A C 1
ATOM 658 O O . ASP A 1 82 ? -2.863 -7.894 17.193 1.00 90.38 82 ASP A O 1
ATOM 662 N N . MET A 1 83 ? -1.113 -8.730 16.055 1.00 94.94 83 MET A N 1
ATOM 663 C CA . MET A 1 83 ? -0.062 -8.261 16.960 1.00 94.94 83 MET A CA 1
ATOM 664 C C . MET A 1 83 ? 0.412 -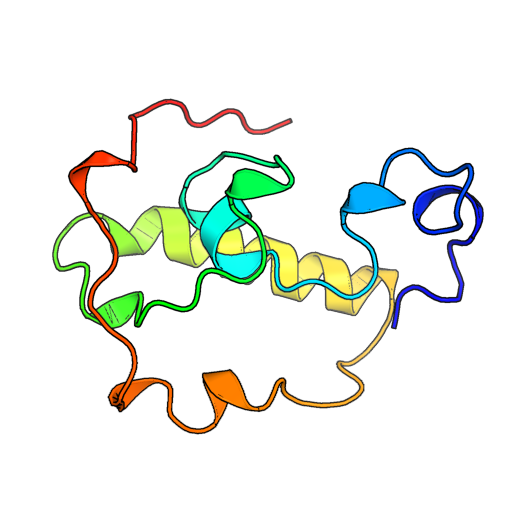6.836 16.648 1.00 94.94 83 MET A C 1
ATOM 666 O O . MET A 1 83 ? 1.169 -6.265 17.439 1.00 94.94 83 MET A O 1
ATOM 670 N N . LEU A 1 84 ? -0.010 -6.244 15.526 1.00 94.62 84 LEU A N 1
ATOM 671 C CA . LEU A 1 84 ? 0.379 -4.884 15.161 1.00 94.62 84 LEU A CA 1
ATOM 672 C C . LEU A 1 84 ? -0.307 -3.843 16.064 1.00 94.62 84 LEU A C 1
ATOM 674 O O . LEU A 1 84 ? -1.438 -4.053 16.529 1.00 94.62 84 LEU A O 1
ATOM 678 N N . PRO A 1 85 ? 0.357 -2.705 16.333 1.00 93.75 85 PRO A N 1
ATOM 679 C CA . PRO A 1 85 ? -0.242 -1.621 17.099 1.00 93.75 85 PRO A CA 1
ATOM 680 C C . PRO A 1 85 ? -1.438 -1.011 16.361 1.00 93.75 85 PRO A C 1
ATOM 682 O O . PRO A 1 85 ? -1.578 -1.134 15.144 1.00 93.75 85 PRO A O 1
ATOM 685 N N . ALA A 1 86 ? -2.301 -0.325 17.111 1.00 90.38 86 ALA A N 1
ATOM 686 C CA . ALA A 1 86 ? -3.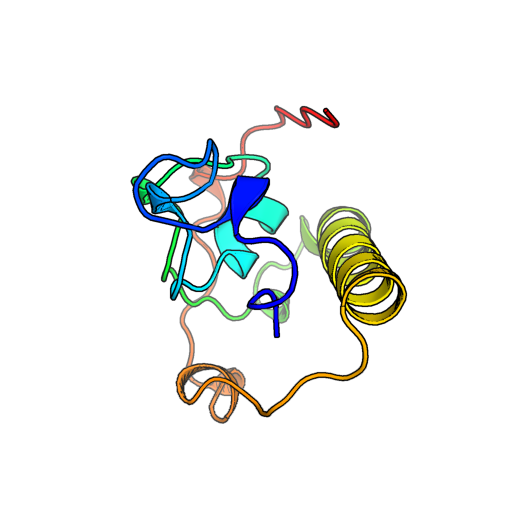331 0.508 16.505 1.00 90.38 86 ALA A CA 1
ATOM 687 C C . ALA A 1 86 ? -2.681 1.667 15.719 1.00 90.38 86 ALA A C 1
ATOM 689 O O . ALA A 1 86 ? -1.620 2.150 16.130 1.00 90.38 86 ALA A O 1
ATOM 690 N N . PRO A 1 87 ? -3.297 2.116 14.614 1.00 89.31 87 PRO A N 1
ATOM 691 C CA . PRO A 1 87 ? -2.784 3.236 13.836 1.00 89.31 87 PRO A CA 1
ATOM 692 C C . PRO A 1 87 ? -2.806 4.543 14.646 1.00 89.31 87 PRO A C 1
ATOM 694 O O . PRO A 1 87 ? -3.731 4.738 15.442 1.00 89.31 87 PRO A O 1
ATOM 697 N N . PRO A 1 88 ? -1.830 5.451 14.445 1.00 87.12 88 PRO A N 1
ATOM 698 C CA . PRO A 1 88 ? -1.834 6.778 15.047 1.00 87.12 88 PRO A CA 1
ATOM 699 C C . PRO A 1 88 ? -2.911 7.620 14.363 1.00 87.12 88 PRO A C 1
ATOM 701 O O . PRO A 1 88 ? -2.740 8.118 13.251 1.00 87.12 88 PRO A O 1
ATOM 704 N N . ILE A 1 89 ? -4.066 7.722 15.014 1.00 78.62 89 ILE A N 1
ATOM 705 C CA . ILE A 1 89 ? -5.254 8.358 14.443 1.00 78.62 89 ILE A CA 1
ATOM 706 C C . ILE A 1 89 ? -5.013 9.850 14.180 1.00 78.62 89 ILE A C 1
ATOM 708 O O . ILE A 1 89 ? -5.569 10.408 13.239 1.00 78.62 89 ILE A O 1
ATOM 712 N N . GLU A 1 90 ? -4.145 10.482 14.968 1.00 76.56 90 GLU A N 1
ATOM 713 C CA . GLU A 1 90 ? -3.818 11.899 14.842 1.00 76.56 90 GLU A CA 1
ATOM 714 C C . GLU A 1 90 ? -3.061 12.236 13.546 1.00 76.56 90 GLU A C 1
ATOM 716 O O . GLU A 1 90 ? -3.094 13.385 13.117 1.00 76.56 90 GLU A O 1
ATOM 721 N N . GLU A 1 91 ? -2.396 11.259 12.913 1.00 71.75 91 GLU A N 1
ATOM 722 C CA . GLU A 1 91 ? -1.683 11.441 11.634 1.00 71.75 91 GLU A CA 1
ATOM 723 C C . GLU A 1 91 ? -2.617 11.377 10.416 1.00 71.75 91 GLU A C 1
ATOM 725 O O . GLU A 1 91 ? -2.221 11.696 9.295 1.00 71.75 91 GLU A O 1
ATOM 730 N N . ILE A 1 92 ? -3.862 10.949 10.618 1.00 70.06 92 ILE A N 1
ATOM 731 C CA . ILE A 1 92 ? -4.861 10.803 9.566 1.00 70.06 92 ILE A CA 1
ATOM 732 C C . ILE A 1 92 ? -5.542 12.167 9.377 1.00 70.06 92 ILE A C 1
ATOM 734 O O . ILE A 1 92 ? -6.679 12.367 9.797 1.00 70.06 92 ILE A O 1
ATOM 738 N N . GLU A 1 93 ? -4.846 13.137 8.784 1.00 58.53 93 GLU A N 1
ATOM 739 C CA . GLU A 1 93 ? -5.485 14.393 8.370 1.00 58.53 93 GLU A CA 1
ATOM 740 C C . GLU A 1 93 ? -6.580 14.123 7.311 1.00 58.53 93 GLU A C 1
ATOM 742 O O . GLU A 1 93 ? -6.476 13.195 6.502 1.00 58.53 93 GLU A O 1
ATOM 747 N N . ASP A 1 94 ? -7.617 14.971 7.262 1.00 54.44 94 ASP A N 1
ATOM 748 C CA . ASP A 1 94 ? -8.696 14.984 6.245 1.00 54.44 94 ASP A CA 1
ATOM 749 C C . ASP A 1 94 ? -8.198 15.295 4.809 1.00 54.44 94 ASP A C 1
ATOM 751 O O . ASP A 1 94 ? -8.980 15.571 3.897 1.00 54.44 94 ASP A O 1
ATOM 755 N N . ASN A 1 95 ? -6.886 15.248 4.574 1.00 44.94 95 ASN A N 1
ATOM 756 C CA . ASN A 1 95 ? -6.253 15.519 3.291 1.00 44.94 95 ASN A CA 1
ATOM 757 C C . ASN A 1 95 ? -6.332 14.285 2.385 1.00 44.94 95 ASN A C 1
ATOM 759 O O . ASN A 1 95 ? -5.355 13.597 2.106 1.00 44.94 95 ASN A O 1
ATOM 763 N N . CYS A 1 96 ? -7.545 14.001 1.915 1.00 43.56 96 CYS A N 1
ATOM 764 C CA . CYS A 1 96 ? -7.786 13.068 0.825 1.00 43.56 96 CYS A CA 1
ATOM 765 C C . CYS A 1 96 ? -7.310 13.698 -0.494 1.00 43.56 96 CYS A C 1
ATOM 767 O O . CYS A 1 96 ? -8.081 14.331 -1.215 1.00 43.56 96 CYS A O 1
ATOM 769 N N . CYS A 1 97 ? -6.027 13.545 -0.811 1.00 39.75 97 CYS A N 1
ATOM 770 C CA . CYS A 1 97 ? -5.510 13.826 -2.144 1.00 39.75 97 CYS A CA 1
ATOM 771 C C . CYS A 1 97 ? -5.611 12.542 -2.973 1.00 39.75 97 CYS A C 1
ATOM 773 O O . CYS A 1 97 ? -4.683 11.740 -3.013 1.00 39.75 97 CYS A O 1
ATOM 775 N N . VAL A 1 98 ? -6.755 12.329 -3.624 1.00 37.25 98 VAL A N 1
ATOM 776 C CA . VAL A 1 98 ? -6.811 11.410 -4.767 1.00 37.25 98 VAL A CA 1
ATOM 777 C C . VAL A 1 98 ? -6.064 12.106 -5.909 1.00 37.25 98 VAL A C 1
ATOM 779 O O . VAL A 1 98 ? -6.578 13.082 -6.456 1.00 37.25 98 VAL A O 1
ATOM 782 N N . MET A 1 99 ? -4.847 11.656 -6.221 1.00 38.22 99 MET A N 1
ATOM 783 C CA . MET A 1 99 ? -4.141 11.994 -7.465 1.00 38.22 99 MET A CA 1
ATOM 784 C C . MET A 1 99 ? -4.133 10.799 -8.408 1.00 38.22 99 MET A C 1
ATOM 786 O O . MET A 1 99 ? -3.899 9.671 -7.919 1.00 38.22 99 MET A O 1
#

Foldseek 3Di:
DCPVPCCACPCPHPCVLVPPWACLQCQLLQHRDSVRTNQAALLVLVPPSRDVSVVSSVVVQVVCCVVPNDDPDDDPSVVPSVPGHHDPVVSNPPPNPPD

Sequence (99 aa):
DVSDRPDKYNAEGPYSCLTGKDLTWGLFAGVDTVEYTNRFYDLFKGRDLGKDKLSGVCSWLAWYETEYGPAVGQCEPWLREDMLPAPPIEEIEDNCCVM